Protein AF-A0A8K0V1P4-F1 (afdb_monomer)

Mean predicted aligned error: 5.63 Å

Solvent-accessible surface area (backbone atoms only — not comparable to full-atom values): 6259 Å² total; per-residue (Å²): 133,90,76,80,59,50,31,35,34,36,33,39,33,42,84,37,73,48,67,66,60,48,44,51,49,52,48,51,52,35,40,72,78,40,53,88,52,50,44,70,90,40,36,42,71,43,87,91,45,59,40,79,49,96,64,14,27,36,41,33,37,39,27,33,49,92,46,46,65,59,52,54,52,53,47,57,53,38,52,81,74,44,102,38,54,51,46,80,77,46,78,36,79,44,66,69,64,48,58,54,53,51,50,78,78,42,84,66,83,128

pLDDT: mean 84.47, std 11.61, range [41.06, 94.69]

Sequence (110 aa):
MMRYKKRYILVKVSAIDSVEKFRDLVYSTINKFEPTLGIKSNLKVLDDVYLREKGGLLGVIRVSNKYKYQVIFTLSLMERAFPFNLITLSNSGSLKRLKGRLKDYGTVTE

Radius of gyration: 13.2 Å; Cα contacts (8 Å, |Δi|>4): 190; chains: 1; bounding box: 35×31×33 Å

Nearest PDB structures (foldseek):
  2n76-assembly1_A  TM=4.640E-01  e=2.540E-03  synthetic construct
  2ril-assembly1_A-2  TM=3.667E-01  e=3.528E-01  Shewanella loihica PV-4
  7yse-assembly1_D  TM=4.047E-01  e=4.039E-01  Escherichia coli K-12
  7yse-assembly1_C  TM=3.347E-01  e=6.059E-01  Escherichia coli K-12
  7eiv-assembly1_C  TM=3.148E-01  e=7.940E-01  Escherichia coli K-12

Secondary structure (DSSP, 8-state):
---PPEEEEEEEEES---HHHHHHHHHHHHHHH-GGG-STTTEEEEEEEEEEETTEEEEEEEEEGGGHHHHHHHHHTHHHHSS--EEEEEEES-HHHHHHHHHTTS----

Foldseek 3Di:
DDPQQKKKWKKKKFQDQALVVVQCLLLVLCCVPPVVCSPCVAKDWDSLQKDGDDGTIITMMMGGPVCVVVSQVSQCCSVVVDVMDMDTDDMDSDPVVVSVVNVVVHDDDD

Structure (mmCIF, N/CA/C/O backbone):
data_AF-A0A8K0V1P4-F1
#
_entry.id   AF-A0A8K0V1P4-F1
#
loop_
_atom_site.group_PDB
_atom_site.id
_atom_site.type_symbol
_atom_site.label_atom_id
_atom_site.label_alt_id
_atom_site.label_comp_id
_atom_site.label_asym_id
_atom_site.label_entity_id
_atom_site.label_seq_id
_atom_site.pdbx_PDB_ins_code
_atom_site.Cartn_x
_atom_site.Cartn_y
_atom_site.Cartn_z
_atom_site.occupancy
_atom_site.B_iso_or_equiv
_atom_site.auth_seq_id
_atom_site.auth_comp_id
_atom_site.auth_asym_id
_atom_site.auth_atom_id
_atom_site.pdbx_PDB_model_num
ATOM 1 N N . MET A 1 1 ? 24.058 -17.772 1.413 1.00 49.00 1 MET A N 1
ATOM 2 C CA . MET A 1 1 ? 22.751 -17.415 0.809 1.00 49.00 1 MET A CA 1
ATOM 3 C C . MET A 1 1 ? 22.491 -15.920 1.009 1.00 49.00 1 MET A C 1
ATOM 5 O O . MET A 1 1 ? 22.289 -15.485 2.136 1.00 49.00 1 MET A O 1
ATOM 9 N N . MET A 1 2 ? 22.578 -15.104 -0.048 1.00 49.44 2 MET A N 1
ATOM 10 C CA . MET A 1 2 ? 22.414 -13.644 0.045 1.00 49.44 2 MET A CA 1
ATOM 11 C C . MET A 1 2 ? 20.924 -13.307 0.232 1.00 49.44 2 MET A C 1
ATOM 13 O O . MET A 1 2 ? 20.137 -13.353 -0.711 1.00 49.44 2 MET A O 1
ATOM 17 N N . ARG A 1 3 ? 20.490 -13.018 1.465 1.00 59.75 3 ARG A N 1
ATOM 18 C CA . ARG A 1 3 ? 19.096 -12.629 1.727 1.00 59.75 3 ARG A CA 1
ATOM 19 C C . ARG A 1 3 ? 18.878 -11.210 1.208 1.00 59.75 3 ARG A C 1
ATOM 21 O O . ARG A 1 3 ? 19.398 -10.252 1.780 1.00 59.75 3 ARG A O 1
ATOM 28 N N . TYR A 1 4 ? 18.096 -11.065 0.140 1.00 65.19 4 TYR A N 1
ATOM 29 C CA . TYR A 1 4 ? 17.705 -9.755 -0.378 1.00 65.19 4 TYR A CA 1
ATOM 30 C C . TYR A 1 4 ? 17.081 -8.909 0.738 1.00 65.19 4 TYR A C 1
ATOM 32 O O . TYR A 1 4 ? 16.036 -9.263 1.294 1.00 65.19 4 TYR A O 1
ATOM 40 N N . LYS A 1 5 ? 17.727 -7.787 1.079 1.00 86.75 5 LYS A N 1
ATOM 41 C CA . LYS A 1 5 ? 17.234 -6.871 2.114 1.00 86.75 5 LYS A CA 1
ATOM 42 C C . LYS A 1 5 ? 15.888 -6.301 1.660 1.00 86.75 5 LYS A C 1
ATOM 44 O O . LYS A 1 5 ? 15.786 -5.745 0.567 1.00 86.75 5 LYS A O 1
ATOM 49 N N . LYS A 1 6 ? 14.855 -6.441 2.489 1.00 91.19 6 LYS A N 1
ATOM 50 C CA . LYS A 1 6 ? 13.529 -5.853 2.257 1.00 91.19 6 LYS A CA 1
ATOM 51 C C . LYS A 1 6 ? 13.381 -4.552 3.047 1.00 91.19 6 LYS A C 1
ATOM 53 O O . LYS A 1 6 ? 14.083 -4.323 4.033 1.00 91.19 6 LYS A O 1
ATOM 58 N N . ARG A 1 7 ? 12.467 -3.705 2.594 1.00 94.44 7 ARG A N 1
ATOM 59 C CA . ARG A 1 7 ? 11.982 -2.513 3.286 1.00 94.44 7 ARG A CA 1
ATOM 60 C C . ARG A 1 7 ? 10.470 -2.573 3.378 1.00 94.44 7 ARG A C 1
ATOM 62 O O . ARG A 1 7 ? 9.821 -3.246 2.584 1.00 94.44 7 ARG A O 1
ATOM 69 N N . TYR A 1 8 ? 9.946 -1.886 4.369 1.00 94.69 8 TYR A N 1
ATOM 70 C CA . TYR A 1 8 ? 8.532 -1.789 4.660 1.00 94.69 8 TYR A CA 1
ATOM 71 C C . TYR A 1 8 ? 8.195 -0.306 4.694 1.00 94.69 8 TYR A C 1
ATOM 73 O O . TYR A 1 8 ? 8.906 0.464 5.340 1.00 94.69 8 TYR A O 1
ATOM 81 N N . ILE A 1 9 ? 7.161 0.083 3.969 1.00 94.69 9 ILE A N 1
ATOM 82 C CA . ILE A 1 9 ? 6.740 1.464 3.789 1.00 94.69 9 ILE A CA 1
ATOM 83 C C . ILE A 1 9 ? 5.329 1.571 4.354 1.00 94.69 9 ILE A C 1
ATOM 85 O O . ILE A 1 9 ? 4.457 0.809 3.944 1.00 94.69 9 ILE A O 1
ATOM 89 N N . LEU A 1 10 ? 5.128 2.478 5.305 1.00 94.06 10 LEU A N 1
ATOM 90 C CA . LEU A 1 10 ? 3.800 2.854 5.777 1.00 94.06 10 LEU A CA 1
ATOM 91 C C . LEU A 1 10 ? 3.277 3.969 4.901 1.00 94.06 10 LEU A C 1
ATOM 93 O O . LEU A 1 10 ? 3.935 5.004 4.765 1.00 94.06 10 LEU A O 1
ATOM 97 N N . VAL A 1 11 ? 2.093 3.753 4.356 1.00 93.38 11 VAL A N 1
ATOM 98 C CA . VAL A 1 11 ? 1.396 4.740 3.550 1.00 93.38 11 VAL A CA 1
ATOM 99 C C . VAL A 1 11 ? 0.016 4.989 4.127 1.00 93.38 11 VAL A C 1
ATOM 101 O O . VAL A 1 11 ? -0.620 4.070 4.640 1.00 93.38 11 VAL A O 1
ATOM 104 N N . LYS A 1 12 ? -0.431 6.234 4.040 1.00 91.94 12 LYS A N 1
ATOM 105 C CA . LYS A 1 12 ? -1.799 6.651 4.326 1.00 91.94 12 LYS A CA 1
ATOM 106 C C . LYS A 1 12 ? -2.473 6.976 3.008 1.00 91.94 12 LYS A C 1
ATOM 108 O O . LYS A 1 12 ? -1.881 7.684 2.201 1.00 91.94 12 LYS A O 1
ATOM 113 N N . VAL A 1 13 ? -3.684 6.476 2.808 1.00 91.50 13 VAL A N 1
ATOM 114 C CA . VAL A 1 13 ? -4.509 6.778 1.641 1.00 91.50 13 VAL A CA 1
ATOM 115 C C . VAL A 1 13 ? -5.854 7.350 2.077 1.00 91.50 13 VAL A C 1
ATOM 117 O O . VAL A 1 13 ? -6.464 6.846 3.021 1.00 91.50 13 VAL A O 1
ATOM 120 N N . SER A 1 14 ? -6.311 8.416 1.421 1.00 90.25 14 SER A N 1
ATOM 121 C CA . SER A 1 14 ? -7.636 9.000 1.653 1.00 90.25 14 SER A CA 1
ATOM 122 C C . SER A 1 14 ? -8.719 8.331 0.801 1.00 90.25 14 SER A C 1
ATOM 124 O O . SER A 1 14 ? -8.439 7.761 -0.251 1.00 90.25 14 SER A O 1
ATOM 126 N N . ALA A 1 15 ? -9.969 8.403 1.267 1.00 86.50 15 ALA A N 1
ATOM 127 C CA . ALA A 1 15 ? -11.183 7.924 0.596 1.00 86.50 15 ALA A CA 1
ATOM 128 C C . ALA A 1 15 ? -11.190 6.432 0.195 1.00 86.50 15 ALA A C 1
ATOM 130 O O . ALA A 1 15 ? -12.061 5.988 -0.551 1.00 86.50 15 ALA A O 1
ATOM 131 N N . ILE A 1 16 ? -10.252 5.645 0.726 1.00 87.56 16 ILE A N 1
ATOM 132 C CA . ILE A 1 16 ? -10.190 4.193 0.579 1.00 87.56 16 ILE A CA 1
ATOM 133 C C . ILE A 1 16 ? -10.167 3.580 1.972 1.00 87.56 16 ILE A C 1
ATOM 135 O O . ILE A 1 16 ? -9.252 3.831 2.746 1.00 87.56 16 ILE A O 1
ATOM 139 N N . ASP A 1 17 ? -11.166 2.761 2.273 1.00 85.44 17 ASP A N 1
ATOM 140 C CA . ASP A 1 17 ? -11.360 2.060 3.547 1.00 85.44 17 ASP A CA 1
ATOM 141 C C . ASP A 1 17 ? -11.202 0.529 3.423 1.00 85.44 17 ASP A C 1
ATOM 143 O O . ASP A 1 17 ? -11.112 -0.186 4.425 1.00 85.44 17 ASP A O 1
ATOM 147 N N . SER A 1 18 ? -11.125 0.022 2.187 1.00 90.31 18 SER A N 1
ATOM 148 C CA . SER A 1 18 ? -10.900 -1.387 1.865 1.00 90.31 18 SER A CA 1
ATOM 149 C C . SER A 1 18 ? -9.432 -1.666 1.542 1.00 90.31 18 SER A C 1
ATOM 151 O O . SER A 1 18 ? -8.825 -1.020 0.685 1.00 90.31 18 SER A O 1
ATOM 153 N N . VAL A 1 19 ? -8.884 -2.700 2.183 1.00 91.00 19 VAL A N 1
ATOM 154 C CA . VAL A 1 19 ? -7.528 -3.217 1.932 1.00 91.00 19 VAL A CA 1
ATOM 155 C C . VAL A 1 19 ? -7.370 -3.695 0.490 1.00 91.00 19 VAL A C 1
ATOM 157 O O . VAL A 1 19 ? -6.311 -3.518 -0.104 1.00 91.00 19 VAL A O 1
ATOM 160 N N . GLU A 1 20 ? -8.419 -4.278 -0.088 1.00 93.19 20 GLU A N 1
ATOM 161 C CA . GLU A 1 20 ? -8.419 -4.738 -1.477 1.00 93.19 20 GLU A CA 1
ATOM 162 C C . GLU A 1 20 ? -8.297 -3.560 -2.446 1.00 93.19 20 GLU A C 1
ATOM 164 O O . GLU A 1 20 ? -7.375 -3.524 -3.254 1.00 93.19 20 GLU A O 1
ATOM 169 N N . LYS A 1 21 ? -9.132 -2.528 -2.274 1.00 91.31 21 LYS A N 1
ATOM 170 C CA . LYS A 1 21 ? -9.051 -1.302 -3.083 1.00 91.31 21 LYS A CA 1
ATOM 171 C C . LYS A 1 21 ? -7.693 -0.614 -2.937 1.00 91.31 21 LYS A C 1
ATOM 173 O O . LYS A 1 21 ? -7.129 -0.147 -3.921 1.00 91.31 21 LYS A O 1
ATOM 178 N N . PHE A 1 22 ? -7.147 -0.574 -1.721 1.00 91.62 22 PHE A N 1
ATOM 179 C CA . PHE A 1 22 ? -5.804 -0.052 -1.473 1.00 91.62 22 PHE A CA 1
ATOM 180 C C . PHE A 1 22 ? -4.733 -0.858 -2.220 1.00 91.62 22 PHE A C 1
ATOM 182 O O . PHE A 1 22 ? -3.840 -0.287 -2.846 1.00 91.62 22 PHE A O 1
ATOM 189 N N . ARG A 1 23 ? -4.834 -2.189 -2.191 1.00 92.81 23 ARG A N 1
ATOM 190 C CA . ARG A 1 23 ? -3.926 -3.086 -2.902 1.00 92.81 23 ARG A CA 1
ATOM 191 C C . ARG A 1 23 ? -3.961 -2.838 -4.407 1.00 92.81 23 ARG A C 1
ATOM 193 O O . ARG A 1 23 ? -2.904 -2.661 -5.014 1.00 92.81 23 ARG A O 1
ATOM 200 N N . ASP A 1 24 ? -5.153 -2.802 -4.984 1.00 91.31 24 ASP A N 1
ATOM 201 C CA . ASP A 1 24 ? -5.355 -2.602 -6.418 1.00 91.31 24 ASP A CA 1
ATOM 202 C C . ASP A 1 24 ? -4.859 -1.232 -6.864 1.00 91.31 24 ASP A C 1
ATOM 204 O O . ASP A 1 24 ? -4.205 -1.106 -7.899 1.00 91.31 24 ASP A O 1
ATOM 208 N N . LEU A 1 25 ? -5.075 -0.206 -6.043 1.00 90.00 25 LEU A N 1
ATOM 209 C CA . LEU A 1 25 ? -4.545 1.129 -6.274 1.00 90.00 25 LEU A CA 1
ATOM 210 C C . LEU A 1 25 ? -3.009 1.146 -6.291 1.00 90.00 25 LEU A C 1
ATOM 212 O O . LEU A 1 25 ? -2.405 1.708 -7.204 1.00 90.00 25 LEU A O 1
ATOM 216 N N . VAL A 1 26 ? -2.361 0.513 -5.309 1.00 91.00 26 VAL A N 1
ATOM 217 C CA . VAL A 1 26 ? -0.894 0.442 -5.251 1.00 91.00 26 VAL A CA 1
ATOM 218 C C . VAL A 1 26 ? -0.348 -0.290 -6.475 1.00 91.00 26 VAL A C 1
ATOM 220 O O . VAL A 1 26 ? 0.549 0.227 -7.140 1.00 91.00 26 VAL A O 1
ATOM 223 N N . TYR A 1 27 ? -0.882 -1.467 -6.811 1.00 90.75 27 TYR A N 1
ATOM 224 C CA . TYR A 1 27 ? -0.388 -2.218 -7.967 1.00 90.75 27 TYR A CA 1
ATOM 225 C C . TYR A 1 27 ? -0.695 -1.527 -9.292 1.00 90.75 27 TYR A C 1
ATOM 227 O O . TYR A 1 27 ? 0.177 -1.508 -10.152 1.00 90.75 27 TYR A O 1
ATOM 235 N N . SER A 1 28 ? -1.877 -0.935 -9.471 1.00 88.38 28 SER A N 1
ATOM 236 C CA . SER A 1 28 ? -2.211 -0.197 -10.697 1.00 88.38 28 SER A CA 1
ATOM 237 C C . SER A 1 28 ? -1.318 1.029 -10.880 1.00 88.38 28 SER A C 1
ATOM 239 O O . SER A 1 28 ? -0.816 1.252 -11.979 1.00 88.38 28 SER A O 1
ATOM 241 N N . THR A 1 29 ? -1.028 1.766 -9.804 1.00 88.31 29 THR A N 1
ATOM 242 C CA . THR A 1 29 ? -0.103 2.908 -9.828 1.00 88.31 29 THR A CA 1
ATOM 243 C C . THR A 1 29 ? 1.304 2.458 -10.208 1.00 88.31 29 THR A C 1
ATOM 245 O O . THR A 1 29 ? 1.899 2.993 -11.141 1.00 88.31 29 THR A O 1
ATOM 248 N N . ILE A 1 30 ? 1.829 1.432 -9.535 1.00 90.44 30 ILE A N 1
ATOM 249 C CA . ILE A 1 30 ? 3.170 0.913 -9.819 1.00 90.44 30 ILE A CA 1
ATOM 250 C C . ILE A 1 30 ? 3.243 0.355 -11.240 1.00 90.44 30 ILE A C 1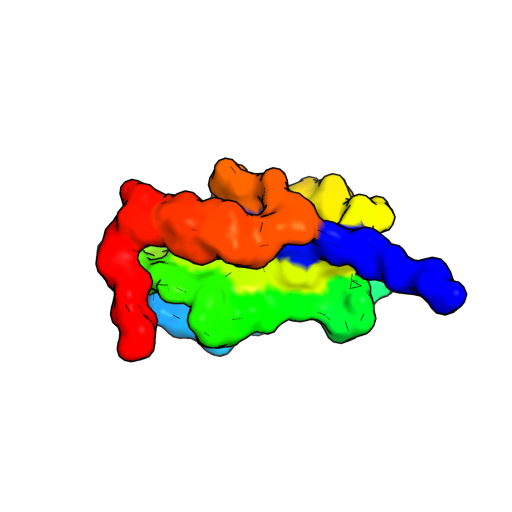
ATOM 252 O O . ILE A 1 30 ? 4.173 0.686 -11.960 1.00 90.44 30 ILE A O 1
ATOM 256 N N . ASN A 1 31 ? 2.247 -0.412 -11.685 1.00 88.75 31 ASN A N 1
ATOM 257 C CA . ASN A 1 31 ? 2.205 -0.949 -13.045 1.00 88.75 31 ASN A CA 1
ATOM 258 C C . ASN A 1 31 ? 2.122 0.146 -14.112 1.00 88.75 31 ASN A C 1
ATOM 260 O O . ASN A 1 31 ? 2.682 -0.029 -15.188 1.00 88.75 31 ASN A O 1
ATOM 264 N N . LYS A 1 32 ? 1.435 1.260 -13.836 1.00 86.56 32 LYS A N 1
ATOM 265 C CA . LYS A 1 32 ? 1.278 2.367 -14.786 1.00 86.56 32 LYS A CA 1
ATOM 266 C C . LYS A 1 32 ? 2.579 3.135 -15.010 1.00 86.56 32 LYS A C 1
ATOM 268 O O . LYS A 1 32 ? 2.868 3.506 -16.141 1.00 86.56 32 LYS A O 1
ATOM 273 N N . PHE A 1 33 ? 3.336 3.398 -13.946 1.00 86.88 33 PHE A N 1
ATOM 274 C CA . PHE A 1 33 ? 4.542 4.231 -14.021 1.00 86.88 33 PHE A CA 1
ATOM 275 C C . PHE A 1 33 ? 5.838 3.419 -14.103 1.00 86.88 33 PHE A C 1
ATOM 277 O O . PHE A 1 33 ? 6.782 3.843 -14.753 1.00 86.88 33 PHE A O 1
ATOM 284 N N . GLU A 1 34 ? 5.889 2.257 -13.453 1.00 85.69 34 GLU A N 1
ATOM 285 C CA . GLU A 1 34 ? 7.075 1.405 -13.331 1.00 85.69 34 GLU A CA 1
ATOM 286 C C . GLU A 1 34 ? 6.696 -0.090 -13.462 1.00 85.69 34 GLU A C 1
ATOM 288 O O . GLU A 1 34 ? 6.795 -0.855 -12.492 1.00 85.69 34 GLU A O 1
ATOM 293 N N . PRO A 1 35 ? 6.274 -0.559 -14.657 1.00 81.38 35 PRO A N 1
ATOM 294 C CA . PRO A 1 35 ? 5.768 -1.924 -14.861 1.00 81.38 35 PRO A CA 1
ATOM 295 C C . PRO A 1 35 ? 6.730 -3.025 -14.388 1.00 81.38 35 PRO A C 1
ATOM 297 O O . PRO A 1 35 ? 6.318 -4.075 -13.896 1.00 81.38 35 PRO A O 1
ATOM 300 N N . THR A 1 36 ? 8.037 -2.771 -14.483 1.00 79.50 36 THR A N 1
ATOM 301 C CA . THR A 1 36 ? 9.095 -3.707 -14.066 1.00 79.50 36 THR A CA 1
ATOM 302 C C . THR A 1 36 ? 9.146 -3.924 -12.545 1.00 79.50 36 THR A C 1
ATOM 304 O O . THR A 1 36 ? 9.637 -4.954 -12.069 1.00 79.50 36 THR A O 1
ATOM 307 N N . LEU A 1 37 ? 8.603 -2.987 -11.759 1.00 77.75 37 LEU A N 1
ATOM 308 C CA . LEU A 1 37 ? 8.512 -3.063 -10.300 1.00 77.75 37 LEU A CA 1
ATOM 309 C C . LEU A 1 37 ? 7.228 -3.743 -9.815 1.00 77.75 37 LEU A C 1
ATOM 311 O O . LEU A 1 37 ? 7.199 -4.233 -8.683 1.00 77.75 37 LEU A O 1
ATOM 315 N N . GLY A 1 38 ? 6.204 -3.829 -10.668 1.00 64.50 38 GLY A N 1
ATOM 316 C CA . GLY A 1 38 ? 4.907 -4.451 -10.382 1.00 64.50 38 GLY A CA 1
ATOM 317 C C . GLY A 1 38 ? 4.939 -5.965 -10.150 1.00 64.50 38 GLY A C 1
ATOM 318 O O . GLY A 1 38 ? 3.946 -6.572 -9.750 1.00 64.50 38 GLY A O 1
ATOM 319 N N . ILE A 1 39 ? 6.095 -6.598 -10.355 1.00 73.56 39 ILE A N 1
ATOM 320 C CA . ILE A 1 39 ? 6.298 -8.025 -10.111 1.00 73.56 39 ILE A CA 1
ATOM 321 C C . ILE A 1 39 ? 6.243 -8.304 -8.595 1.00 73.56 39 ILE A C 1
ATOM 323 O O . ILE A 1 39 ? 7.002 -7.723 -7.814 1.00 73.56 39 ILE A O 1
ATOM 327 N N . LYS A 1 40 ? 5.405 -9.266 -8.168 1.00 68.12 40 LYS A N 1
ATOM 328 C CA . LYS A 1 40 ? 5.162 -9.640 -6.749 1.00 68.12 40 LYS A CA 1
ATOM 329 C C . LYS A 1 40 ? 6.429 -9.919 -5.915 1.00 68.12 40 LYS A C 1
ATOM 331 O O . LYS A 1 40 ? 6.409 -9.844 -4.684 1.00 68.12 40 LYS A O 1
ATOM 336 N N . SER A 1 41 ? 7.543 -10.282 -6.553 1.00 69.12 41 SER A N 1
ATOM 337 C CA . SER A 1 41 ? 8.833 -10.520 -5.887 1.00 69.12 41 SER A CA 1
ATOM 338 C C . SER A 1 41 ? 9.497 -9.224 -5.386 1.00 69.12 41 SER A C 1
ATOM 340 O O . SER A 1 41 ? 10.241 -9.246 -4.389 1.00 69.12 41 SER A O 1
ATOM 342 N N . ASN A 1 42 ? 9.191 -8.092 -6.025 1.00 82.25 42 ASN A N 1
ATOM 343 C CA . ASN A 1 42 ? 9.763 -6.775 -5.762 1.00 82.25 42 ASN A CA 1
ATOM 344 C C . ASN A 1 42 ? 8.889 -5.920 -4.849 1.00 82.25 42 ASN A C 1
ATOM 346 O O . ASN A 1 42 ? 9.451 -5.190 -4.029 1.00 82.25 42 ASN A O 1
ATOM 350 N N . LEU A 1 43 ? 7.566 -6.071 -4.934 1.00 90.06 43 LEU A N 1
ATOM 351 C CA . LEU A 1 43 ? 6.577 -5.331 -4.158 1.00 90.06 43 LEU A CA 1
ATOM 352 C C . LEU A 1 43 ? 5.447 -6.258 -3.688 1.00 90.06 43 LEU A C 1
ATOM 354 O O . LEU A 1 43 ? 4.969 -7.101 -4.440 1.00 90.06 43 LEU A O 1
ATOM 358 N N . LYS A 1 44 ? 5.026 -6.113 -2.428 1.00 92.25 44 LYS A N 1
ATOM 359 C CA . LYS A 1 44 ? 3.858 -6.795 -1.862 1.00 92.25 44 LYS A CA 1
ATOM 360 C C . LYS A 1 44 ? 3.153 -5.896 -0.850 1.00 92.25 44 LYS A C 1
ATOM 362 O O . LYS A 1 44 ? 3.784 -5.470 0.112 1.00 92.25 44 LYS A O 1
ATOM 367 N N . VAL A 1 45 ? 1.853 -5.689 -1.013 1.00 93.12 45 VAL A N 1
ATOM 368 C CA . VAL A 1 45 ? 0.985 -5.119 0.031 1.00 93.12 45 VAL A CA 1
ATOM 369 C C . VAL A 1 45 ? 0.746 -6.161 1.131 1.00 93.12 45 VAL A C 1
ATOM 371 O O . VAL A 1 45 ? 0.561 -7.342 0.833 1.00 93.12 45 VAL A O 1
ATOM 374 N N . LEU A 1 46 ? 0.842 -5.752 2.398 1.00 93.00 46 LEU A N 1
ATOM 375 C CA . LEU A 1 46 ? 0.593 -6.615 3.555 1.00 93.00 46 LEU A CA 1
ATOM 376 C C . LEU A 1 46 ? -0.857 -6.462 4.009 1.00 93.00 46 LEU A C 1
ATOM 378 O O . LEU A 1 46 ? -1.198 -5.522 4.720 1.00 93.00 46 LEU A O 1
ATOM 382 N N . ASP A 1 47 ? -1.694 -7.396 3.574 1.00 89.25 47 ASP A N 1
ATOM 383 C CA . ASP A 1 47 ? -3.147 -7.345 3.764 1.00 89.25 47 ASP A CA 1
ATOM 384 C C . ASP A 1 47 ? -3.586 -7.509 5.227 1.00 89.25 47 ASP A C 1
ATOM 386 O O . ASP A 1 47 ? -4.689 -7.122 5.587 1.00 89.25 47 ASP A O 1
ATOM 390 N N . ASP A 1 48 ? -2.711 -8.063 6.065 1.00 89.69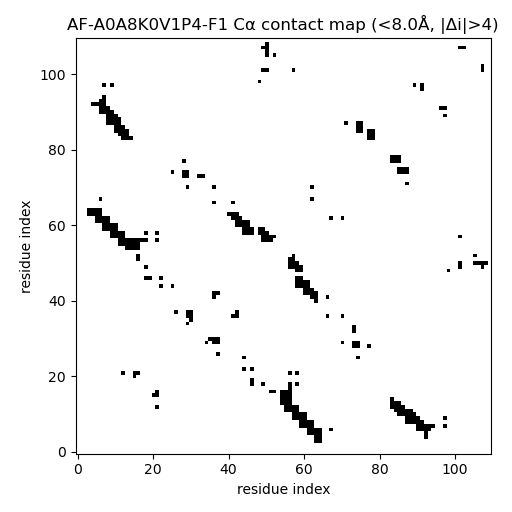 48 ASP A N 1
ATOM 391 C CA . ASP A 1 48 ? -2.879 -8.285 7.503 1.00 89.69 48 ASP A CA 1
ATOM 392 C C . ASP A 1 48 ? -2.294 -7.147 8.359 1.00 89.69 48 ASP A C 1
ATOM 394 O O . ASP A 1 48 ? -2.312 -7.209 9.587 1.00 89.69 48 ASP A O 1
ATOM 398 N N . VAL A 1 49 ? -1.709 -6.117 7.734 1.00 89.94 49 VAL A N 1
ATOM 399 C CA . VAL A 1 49 ? -1.044 -5.012 8.437 1.00 89.94 49 VAL A CA 1
ATOM 400 C C . VAL A 1 49 ? -1.565 -3.677 7.922 1.00 89.94 49 VAL A C 1
ATOM 402 O O . VAL A 1 49 ? -0.932 -3.006 7.099 1.00 89.94 49 VAL A O 1
ATOM 405 N N . TYR A 1 50 ? -2.727 -3.296 8.441 1.00 90.00 50 TYR A N 1
ATOM 406 C CA . TYR A 1 50 ? -3.400 -2.044 8.126 1.00 90.00 50 TYR A CA 1
ATOM 407 C C . TYR A 1 50 ? -4.143 -1.489 9.346 1.00 90.00 50 TYR A C 1
ATOM 409 O O . TYR A 1 50 ? -4.373 -2.192 10.328 1.00 90.00 50 TYR A O 1
ATOM 417 N N . LEU A 1 51 ? -4.516 -0.218 9.265 1.00 90.19 51 LEU A N 1
ATOM 418 C CA . LEU A 1 51 ? -5.384 0.462 10.217 1.00 90.19 51 LEU A CA 1
ATOM 419 C C . LEU A 1 51 ? -6.404 1.275 9.420 1.00 90.19 51 LEU A C 1
ATOM 421 O O . LEU A 1 51 ? -6.028 2.032 8.526 1.00 90.19 51 LEU A O 1
ATOM 425 N N . ARG A 1 52 ? -7.693 1.115 9.719 1.00 88.94 52 ARG A N 1
ATOM 426 C CA . ARG A 1 52 ? -8.734 1.972 9.140 1.00 88.94 52 ARG A CA 1
ATOM 427 C C . ARG A 1 52 ? -8.817 3.262 9.944 1.00 88.94 52 ARG A C 1
ATOM 429 O O . ARG A 1 52 ? -8.859 3.219 11.169 1.00 88.94 52 ARG A O 1
ATOM 436 N N . GLU A 1 53 ? -8.879 4.391 9.255 1.00 84.25 53 GLU A N 1
ATOM 437 C CA . GLU A 1 53 ? -9.083 5.702 9.867 1.00 84.25 53 GLU A CA 1
ATOM 438 C C . GLU A 1 53 ? -10.347 6.353 9.303 1.00 84.25 53 GLU A C 1
ATOM 440 O O . GLU A 1 53 ? -10.853 5.984 8.240 1.00 84.25 53 GLU A O 1
ATOM 445 N N . LYS A 1 54 ? -10.865 7.368 9.999 1.00 80.31 54 LYS A N 1
ATOM 446 C CA . LYS A 1 54 ? -11.979 8.163 9.479 1.00 80.31 54 LYS A CA 1
ATOM 447 C C . LYS A 1 54 ? -11.557 8.816 8.156 1.00 80.31 54 LYS A C 1
ATOM 449 O O . LYS A 1 54 ? -10.709 9.703 8.141 1.00 80.31 54 LYS A O 1
ATOM 454 N N . GLY A 1 55 ? -12.165 8.375 7.055 1.00 83.38 55 GLY A N 1
ATOM 455 C CA . GLY A 1 55 ? -11.902 8.904 5.716 1.00 83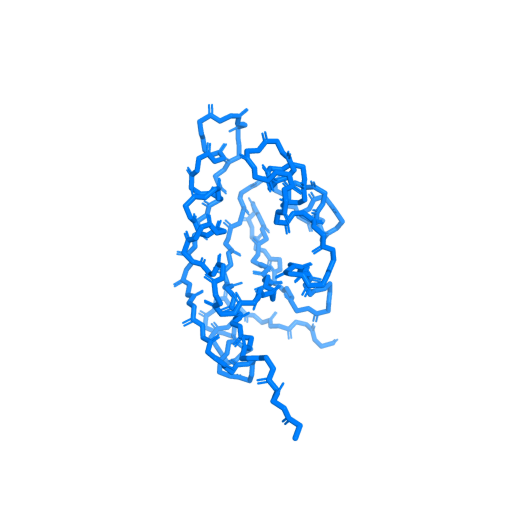.38 55 GLY A CA 1
ATOM 456 C C . GLY A 1 55 ? -10.708 8.282 4.989 1.00 83.38 55 GLY A C 1
ATOM 457 O O . GLY A 1 55 ? -10.264 8.861 3.998 1.00 83.38 55 GLY A O 1
ATOM 458 N N . GLY A 1 56 ? -10.182 7.135 5.435 1.00 90.25 56 GLY A N 1
ATOM 459 C CA . GLY A 1 56 ? -9.083 6.476 4.734 1.00 90.25 56 GLY A CA 1
ATOM 460 C C . GLY A 1 56 ? -8.541 5.211 5.395 1.00 90.25 56 GLY A C 1
ATOM 461 O O . GLY A 1 56 ? -9.160 4.606 6.272 1.00 90.25 56 GLY A O 1
ATOM 462 N N . LEU A 1 57 ? -7.342 4.826 4.969 1.00 92.31 57 LEU A N 1
ATOM 463 C CA . LEU A 1 57 ? -6.649 3.631 5.433 1.00 92.31 57 LEU A CA 1
ATOM 464 C C . LEU A 1 57 ? -5.147 3.889 5.527 1.00 92.31 57 LEU A C 1
ATOM 466 O O . LEU A 1 57 ? -4.550 4.539 4.670 1.00 92.31 57 LEU A O 1
ATOM 470 N N . LEU A 1 58 ? -4.519 3.338 6.560 1.00 92.88 58 LEU A N 1
ATOM 471 C CA . LEU A 1 58 ? -3.074 3.183 6.652 1.00 92.88 58 LEU A CA 1
ATOM 472 C C . LEU A 1 58 ? -2.721 1.742 6.310 1.00 92.88 58 LEU A C 1
ATOM 474 O O . LEU A 1 58 ? -3.258 0.813 6.905 1.00 92.88 58 LEU A O 1
ATOM 478 N N . GLY A 1 59 ? -1.802 1.552 5.371 1.00 93.25 59 GLY A N 1
ATOM 479 C CA . GLY A 1 59 ? -1.387 0.236 4.897 1.00 93.25 59 GLY A CA 1
ATOM 480 C C . GLY A 1 59 ? 0.127 0.107 4.822 1.00 93.25 59 GLY A C 1
ATOM 481 O O . GLY A 1 59 ? 0.857 1.097 4.721 1.00 93.25 59 GLY A O 1
ATOM 482 N N . VAL A 1 60 ? 0.619 -1.133 4.861 1.00 94.38 60 VAL A N 1
ATOM 483 C CA . VAL A 1 60 ? 2.053 -1.417 4.742 1.00 94.38 60 VAL A CA 1
ATOM 484 C C . VAL A 1 60 ? 2.380 -2.082 3.411 1.00 94.38 60 VAL A C 1
ATOM 486 O O . VAL A 1 60 ? 1.825 -3.115 3.042 1.00 94.38 60 VAL A O 1
ATOM 489 N N . ILE A 1 61 ? 3.370 -1.522 2.721 1.00 94.31 61 ILE A N 1
ATOM 490 C CA . ILE A 1 61 ? 3.932 -2.060 1.484 1.00 94.31 61 ILE A CA 1
ATOM 491 C C . ILE A 1 61 ? 5.325 -2.610 1.780 1.00 94.31 61 ILE A C 1
ATOM 493 O O . ILE A 1 61 ? 6.216 -1.904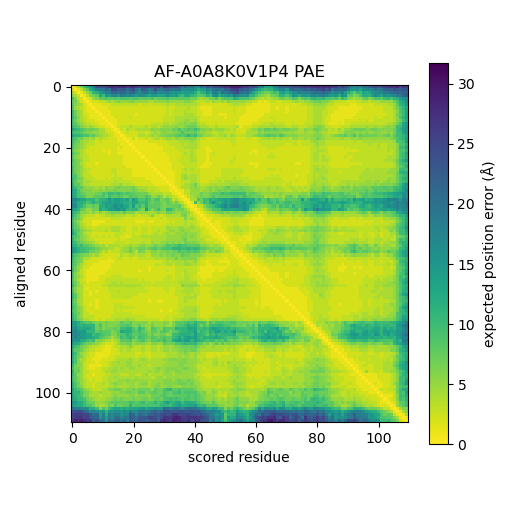 2.251 1.00 94.31 61 ILE A O 1
ATOM 497 N N . ARG A 1 62 ? 5.549 -3.886 1.482 1.00 93.88 62 ARG A N 1
ATOM 498 C CA . ARG A 1 62 ? 6.863 -4.525 1.506 1.00 93.88 62 ARG A CA 1
ATOM 499 C C . ARG A 1 62 ? 7.513 -4.407 0.134 1.00 93.88 62 ARG A C 1
ATOM 501 O O . ARG A 1 62 ? 6.960 -4.874 -0.853 1.00 93.88 62 ARG A O 1
ATOM 508 N N . VAL A 1 63 ? 8.736 -3.901 0.086 1.00 93.62 63 VAL A N 1
ATOM 509 C CA . VAL A 1 63 ? 9.502 -3.703 -1.148 1.00 93.62 63 VAL A CA 1
ATOM 510 C C . VAL A 1 63 ? 10.920 -4.258 -1.022 1.00 93.62 63 VAL A C 1
ATOM 512 O O . VAL A 1 63 ? 11.475 -4.380 0.073 1.00 93.62 63 VAL A O 1
ATOM 515 N N . SER A 1 64 ? 11.548 -4.621 -2.137 1.00 92.12 64 SER A N 1
ATOM 516 C CA . SER A 1 64 ? 13.001 -4.815 -2.175 1.00 92.12 64 SER A CA 1
ATOM 517 C C . SER A 1 64 ? 13.727 -3.516 -1.807 1.00 92.12 64 SER A C 1
ATOM 519 O O . SER A 1 64 ? 13.403 -2.453 -2.326 1.00 92.12 64 SER A O 1
ATOM 521 N N . ASN A 1 65 ? 14.750 -3.575 -0.947 1.00 91.25 65 ASN A N 1
ATOM 522 C CA . ASN A 1 65 ? 15.496 -2.379 -0.537 1.00 91.25 65 ASN A CA 1
ATOM 523 C C . ASN A 1 65 ? 16.111 -1.630 -1.731 1.00 91.25 65 ASN A C 1
ATOM 525 O O . ASN A 1 65 ? 16.220 -0.410 -1.666 1.00 91.25 65 ASN A O 1
ATOM 529 N N . LYS A 1 66 ? 16.471 -2.350 -2.804 1.00 90.44 66 LYS A N 1
ATOM 530 C CA . LYS A 1 66 ? 16.986 -1.772 -4.056 1.00 90.44 66 LYS A CA 1
ATOM 531 C C . LYS A 1 66 ? 15.992 -0.797 -4.702 1.00 90.44 66 LYS A C 1
ATOM 533 O O . LYS A 1 66 ? 16.414 0.211 -5.244 1.00 90.44 66 LYS A O 1
ATOM 538 N N . TYR A 1 67 ? 14.693 -1.071 -4.593 1.00 91.19 67 TYR A N 1
ATOM 539 C CA . TYR A 1 67 ? 13.634 -0.344 -5.303 1.00 91.19 67 TYR A CA 1
ATOM 540 C C . TYR A 1 67 ? 12.831 0.599 -4.399 1.00 91.19 67 TYR A C 1
ATOM 542 O O . TYR A 1 67 ? 11.861 1.205 -4.837 1.00 91.19 67 TYR A O 1
ATOM 550 N N . LYS A 1 68 ? 13.217 0.744 -3.124 1.00 91.81 68 LYS A N 1
ATOM 551 C CA . LYS A 1 68 ? 12.415 1.477 -2.131 1.00 91.81 68 LYS A CA 1
ATOM 552 C C . LYS A 1 68 ? 12.132 2.931 -2.537 1.00 91.81 68 LYS A C 1
ATOM 554 O O . LYS A 1 68 ? 11.019 3.392 -2.339 1.00 91.81 68 LYS A O 1
ATOM 559 N N . TYR A 1 69 ? 13.118 3.640 -3.092 1.00 92.38 69 TYR A N 1
ATOM 560 C CA . TYR A 1 69 ? 12.956 5.051 -3.457 1.00 92.38 69 TYR A CA 1
ATOM 561 C C . TYR A 1 69 ? 12.181 5.222 -4.759 1.00 92.38 69 TYR A C 1
ATOM 563 O O . TYR A 1 69 ? 11.388 6.148 -4.846 1.00 92.38 69 TYR A O 1
ATOM 571 N N . GLN A 1 70 ? 12.343 4.301 -5.713 1.00 92.38 70 GLN A N 1
ATOM 572 C CA . GLN A 1 70 ? 11.521 4.282 -6.924 1.00 92.38 70 GLN A CA 1
ATOM 573 C C . GLN A 1 70 ? 10.051 4.077 -6.561 1.00 92.38 70 GLN A C 1
ATOM 575 O O . GLN A 1 70 ? 9.224 4.881 -6.952 1.00 92.38 70 GLN A O 1
ATOM 580 N N . VAL A 1 71 ? 9.736 3.100 -5.701 1.00 91.81 71 VAL A N 1
ATOM 581 C CA . VAL A 1 71 ? 8.358 2.885 -5.227 1.00 91.81 71 VAL A CA 1
ATOM 582 C C . VAL A 1 71 ? 7.806 4.113 -4.499 1.00 91.81 71 VAL A C 1
ATOM 584 O O . VAL A 1 71 ? 6.692 4.522 -4.792 1.00 91.81 71 VAL A O 1
ATOM 587 N N . ILE A 1 72 ? 8.566 4.732 -3.586 1.00 92.19 72 ILE A N 1
ATOM 588 C CA . ILE A 1 72 ? 8.118 5.955 -2.887 1.00 92.19 72 ILE A CA 1
ATOM 589 C C . ILE A 1 72 ? 7.826 7.080 -3.887 1.00 92.19 72 ILE A C 1
ATOM 591 O O . ILE A 1 72 ? 6.782 7.722 -3.800 1.00 92.19 72 ILE A O 1
ATOM 595 N N . PHE A 1 73 ? 8.725 7.295 -4.848 1.00 91.50 73 PHE A N 1
ATOM 596 C CA . PHE A 1 73 ? 8.552 8.307 -5.881 1.00 91.50 73 PHE A CA 1
ATOM 597 C C . PHE A 1 73 ? 7.319 8.018 -6.747 1.00 91.50 73 PHE A C 1
ATOM 599 O O . PHE A 1 73 ? 6.462 8.883 -6.889 1.00 91.50 73 PHE A O 1
ATOM 606 N N . THR A 1 74 ? 7.152 6.789 -7.234 1.00 90.44 74 THR A N 1
ATOM 607 C CA . THR A 1 74 ? 5.979 6.388 -8.020 1.00 90.44 74 THR A CA 1
ATOM 608 C C . THR A 1 74 ? 4.671 6.601 -7.261 1.00 90.44 74 THR A C 1
ATOM 610 O O . THR A 1 74 ? 3.709 7.109 -7.828 1.00 90.44 74 THR A O 1
ATOM 613 N N . LEU A 1 75 ? 4.633 6.265 -5.970 1.00 89.06 75 LEU A N 1
ATOM 614 C CA . LEU A 1 75 ? 3.455 6.494 -5.135 1.00 89.06 75 LEU A CA 1
ATOM 615 C C . LEU A 1 75 ? 3.164 7.990 -4.939 1.00 89.06 75 LEU A C 1
ATOM 617 O O . LEU A 1 75 ? 1.999 8.368 -4.923 1.00 89.06 75 LEU A O 1
ATOM 621 N N . SER A 1 76 ? 4.184 8.854 -4.869 1.00 87.50 76 SER A N 1
ATOM 622 C CA . SER A 1 76 ? 3.969 10.312 -4.815 1.00 87.50 76 SER A CA 1
ATOM 623 C C . SER A 1 76 ? 3.408 10.904 -6.113 1.00 87.50 76 SER A C 1
ATOM 625 O O . SER A 1 76 ? 2.742 11.933 -6.084 1.00 87.50 76 SER A O 1
ATOM 627 N N . LEU A 1 77 ? 3.611 10.245 -7.261 1.00 85.94 77 LEU A N 1
ATOM 628 C CA . LEU A 1 77 ? 3.001 10.670 -8.527 1.00 85.94 77 LEU A CA 1
ATOM 629 C C . LEU A 1 77 ? 1.498 10.360 -8.584 1.00 85.94 77 LEU A C 1
ATOM 631 O O . LEU A 1 77 ? 0.796 10.889 -9.448 1.00 85.94 77 LEU A O 1
ATOM 635 N N . MET A 1 78 ? 0.994 9.527 -7.669 1.00 80.62 78 MET A N 1
ATOM 636 C CA . MET A 1 78 ? -0.405 9.112 -7.633 1.00 80.62 78 MET A CA 1
ATOM 637 C C . MET A 1 78 ? -1.360 10.283 -7.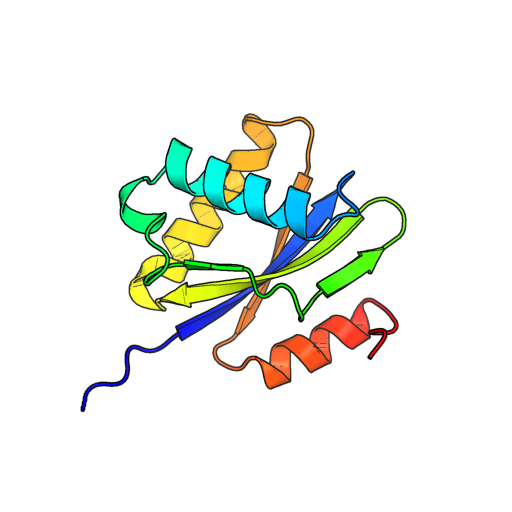385 1.00 80.62 78 MET A C 1
ATOM 639 O O . MET A 1 78 ? -2.416 10.330 -8.013 1.00 80.62 78 MET A O 1
ATOM 643 N N . GLU A 1 79 ? -0.961 11.255 -6.557 1.00 70.31 79 GLU A N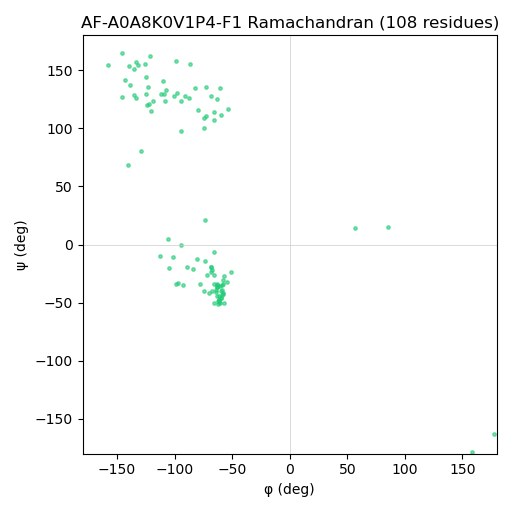 1
ATOM 644 C CA . GLU A 1 79 ? -1.753 12.463 -6.270 1.00 70.31 79 GLU A CA 1
ATOM 645 C C . GLU A 1 79 ? -2.097 13.259 -7.540 1.00 70.31 79 GLU A C 1
ATOM 647 O O . GLU A 1 79 ? -3.112 13.945 -7.591 1.00 70.31 79 GLU A O 1
ATOM 652 N N . ARG A 1 80 ? -1.271 13.162 -8.591 1.00 68.19 80 ARG A N 1
ATOM 653 C CA . ARG A 1 80 ? -1.519 13.838 -9.875 1.00 68.19 80 ARG A CA 1
ATOM 654 C C . ARG A 1 80 ? -2.449 13.058 -10.801 1.00 68.19 80 ARG A C 1
ATOM 656 O O . ARG A 1 80 ? -2.983 13.632 -11.743 1.00 68.19 80 ARG A O 1
ATOM 663 N N . ALA A 1 81 ? -2.582 11.751 -10.589 1.00 66.94 81 ALA A N 1
ATOM 664 C CA . ALA A 1 81 ? -3.265 10.845 -11.509 1.00 66.94 81 ALA A CA 1
ATOM 665 C C . ALA A 1 81 ? -4.658 10.418 -11.030 1.00 66.94 81 ALA A C 1
ATOM 667 O O . ALA A 1 81 ? -5.457 9.971 -11.851 1.00 66.94 81 ALA A O 1
ATOM 668 N N . PHE A 1 82 ? -4.944 10.531 -9.732 1.00 69.31 82 PHE A N 1
ATOM 669 C CA . PHE A 1 82 ? -6.191 10.074 -9.128 1.00 69.31 82 PHE A CA 1
ATOM 670 C C . PHE A 1 82 ? -6.690 11.071 -8.071 1.00 69.31 82 PHE A C 1
ATOM 672 O O . PHE A 1 82 ? -5.870 11.732 -7.440 1.00 69.31 82 PHE A O 1
ATOM 679 N N . PRO A 1 83 ? -8.007 11.143 -7.792 1.00 70.50 83 PRO A N 1
ATOM 680 C CA . PRO A 1 83 ? -8.574 12.024 -6.761 1.00 70.50 83 PRO A CA 1
ATOM 681 C C . PRO A 1 83 ? -8.297 11.538 -5.321 1.00 70.50 83 PRO A C 1
ATOM 683 O O . PRO A 1 83 ? -9.015 11.895 -4.389 1.00 70.50 83 PRO A O 1
ATOM 686 N N . PHE A 1 84 ? -7.282 10.695 -5.130 1.00 78.00 84 PHE A N 1
ATOM 687 C CA . PHE A 1 84 ? -6.889 10.137 -3.842 1.00 78.00 84 PHE A CA 1
ATOM 688 C C . PHE A 1 84 ? -5.555 10.739 -3.423 1.00 78.00 84 PHE A C 1
ATOM 690 O O . PHE A 1 84 ? -4.641 10.877 -4.236 1.00 78.00 84 PHE A O 1
ATOM 697 N N . ASN A 1 85 ? -5.423 11.031 -2.136 1.00 82.19 85 ASN A N 1
ATOM 698 C CA . ASN A 1 85 ? -4.153 11.430 -1.558 1.00 82.19 85 ASN A CA 1
ATOM 699 C C . ASN A 1 85 ? -3.473 10.184 -0.973 1.00 82.19 85 ASN A C 1
ATOM 701 O O . ASN A 1 85 ? -4.078 9.496 -0.147 1.00 82.19 85 ASN A O 1
ATOM 705 N N . LEU A 1 86 ? -2.244 9.889 -1.413 1.00 87.75 86 LEU A N 1
ATOM 706 C CA . LEU A 1 86 ? -1.407 8.830 -0.854 1.00 87.75 86 LEU A CA 1
ATOM 707 C C . LEU A 1 86 ? -0.100 9.425 -0.324 1.00 87.75 86 LEU A C 1
ATOM 709 O O . LEU A 1 86 ? 0.762 9.857 -1.085 1.00 87.75 86 LEU A O 1
ATOM 713 N N . ILE A 1 87 ? 0.085 9.348 0.992 1.00 88.94 87 ILE A N 1
ATOM 714 C CA . ILE A 1 87 ? 1.249 9.900 1.691 1.00 88.94 87 ILE A CA 1
ATOM 715 C C . ILE A 1 87 ? 2.103 8.766 2.238 1.00 88.94 87 ILE A C 1
ATOM 717 O O . ILE A 1 87 ? 1.620 7.900 2.967 1.00 88.94 87 ILE A O 1
ATOM 721 N N . THR A 1 88 ? 3.404 8.796 1.953 1.00 91.50 88 THR A N 1
ATOM 722 C CA . THR A 1 88 ? 4.368 7.930 2.643 1.00 91.50 88 THR A CA 1
ATOM 723 C C . THR A 1 88 ? 4.705 8.518 4.012 1.00 91.50 88 THR A C 1
ATOM 725 O O . THR A 1 88 ? 5.312 9.579 4.099 1.00 91.50 88 THR A O 1
ATOM 728 N N . LEU A 1 89 ? 4.361 7.807 5.087 1.00 90.88 89 LEU A N 1
ATOM 729 C CA . LEU A 1 89 ? 4.591 8.254 6.466 1.00 90.88 89 LEU A CA 1
ATOM 730 C C . LEU A 1 89 ? 5.922 7.754 7.037 1.00 90.88 89 LEU A C 1
ATOM 732 O O . LEU A 1 89 ? 6.560 8.410 7.859 1.00 90.88 89 LEU A O 1
ATOM 736 N N . SER A 1 90 ? 6.341 6.545 6.659 1.00 91.69 90 SER A N 1
ATOM 737 C CA . SER A 1 90 ? 7.545 5.931 7.219 1.00 91.69 90 SER A CA 1
ATOM 738 C C . SER A 1 90 ? 8.125 4.854 6.314 1.00 91.69 90 SER A C 1
ATOM 740 O O . SER A 1 90 ? 7.413 4.194 5.564 1.00 91.69 90 SER A O 1
ATOM 742 N N . ASN A 1 91 ? 9.432 4.628 6.440 1.00 92.00 91 ASN A N 1
ATOM 743 C CA . ASN A 1 91 ? 10.159 3.539 5.804 1.00 92.00 91 ASN A CA 1
ATOM 744 C C . ASN A 1 91 ? 11.071 2.865 6.837 1.00 92.00 91 ASN A C 1
ATOM 746 O O . ASN A 1 91 ? 11.899 3.517 7.473 1.00 92.00 91 ASN A O 1
ATOM 750 N N . SER A 1 92 ? 10.952 1.549 6.991 1.00 92.19 92 SER A N 1
ATOM 751 C CA . SER A 1 92 ? 11.690 0.767 7.983 1.00 92.19 92 SER A CA 1
ATOM 752 C C . SER A 1 92 ? 12.253 -0.521 7.384 1.00 92.19 92 SER A C 1
ATOM 754 O O . SER A 1 92 ? 11.705 -1.113 6.459 1.00 92.19 92 SER A O 1
ATOM 756 N N . GLY A 1 93 ? 13.378 -0.991 7.929 1.00 92.75 93 GLY A N 1
ATOM 757 C CA . GLY A 1 93 ? 13.885 -2.347 7.661 1.00 92.75 93 GLY A CA 1
ATOM 758 C C . GLY A 1 93 ? 13.197 -3.435 8.495 1.00 92.75 93 GLY A C 1
ATOM 759 O O . GLY A 1 93 ? 13.360 -4.615 8.210 1.00 92.75 93 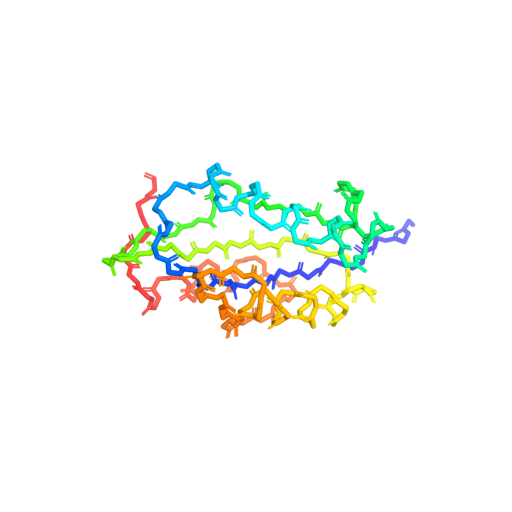GLY A O 1
ATOM 760 N N . SER A 1 94 ? 12.433 -3.046 9.519 1.00 91.12 94 SER A N 1
ATOM 761 C CA . SER A 1 94 ? 11.768 -3.946 10.462 1.00 91.12 94 SER A CA 1
ATOM 762 C C . SER A 1 94 ? 10.262 -3.709 10.460 1.00 91.12 94 SER A C 1
ATOM 764 O O . SER A 1 94 ? 9.805 -2.612 10.795 1.00 91.12 94 SER A O 1
ATOM 766 N N . LEU A 1 95 ? 9.504 -4.761 10.141 1.00 89.56 95 LEU A N 1
ATOM 767 C CA . LEU A 1 95 ? 8.044 -4.755 10.216 1.00 89.56 95 LEU A CA 1
ATOM 768 C C . LEU A 1 95 ? 7.556 -4.551 11.656 1.00 89.56 95 LEU A C 1
ATOM 770 O O . LEU A 1 95 ? 6.601 -3.818 11.867 1.00 89.56 95 LEU A O 1
ATOM 774 N N . LYS A 1 96 ? 8.249 -5.116 12.658 1.00 89.19 96 LYS A N 1
ATOM 775 C CA . LYS A 1 96 ? 7.895 -4.949 14.080 1.00 89.19 96 LYS A CA 1
ATOM 776 C C . LYS A 1 96 ? 7.910 -3.477 14.500 1.00 89.19 96 LYS A C 1
ATOM 778 O O . LYS A 1 96 ? 6.978 -3.021 15.149 1.00 89.19 96 LYS A O 1
ATOM 783 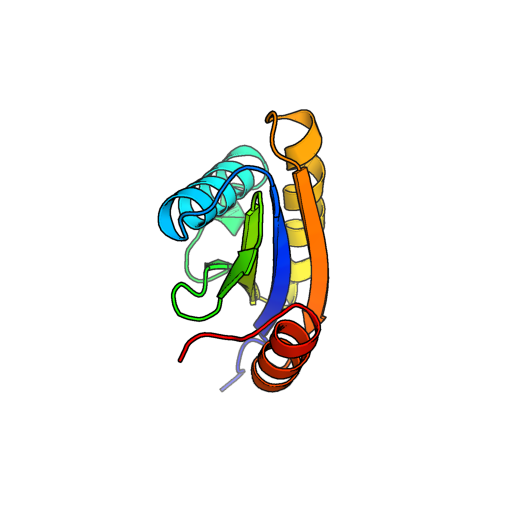N N . ARG A 1 97 ? 8.933 -2.720 14.078 1.00 87.06 97 ARG A N 1
ATOM 784 C CA . ARG A 1 97 ? 9.008 -1.268 14.340 1.00 87.06 97 ARG A CA 1
ATOM 785 C C . ARG A 1 97 ? 7.852 -0.510 13.687 1.00 87.06 97 ARG A C 1
ATOM 787 O O . ARG A 1 97 ? 7.352 0.447 14.259 1.00 87.06 97 ARG A O 1
ATOM 794 N N . LEU A 1 98 ? 7.424 -0.952 12.507 1.00 87.25 98 LEU A N 1
ATOM 795 C CA . LEU A 1 98 ? 6.311 -0.347 11.785 1.00 87.25 98 LEU A CA 1
ATOM 796 C C . LEU A 1 98 ? 4.946 -0.669 12.386 1.00 87.25 98 LEU A C 1
ATOM 798 O O . LEU A 1 98 ? 4.122 0.228 12.485 1.00 87.25 98 LEU A O 1
ATOM 802 N N . LYS A 1 99 ? 4.734 -1.908 12.845 1.00 86.06 99 LYS A N 1
ATOM 803 C CA . LYS A 1 99 ? 3.550 -2.278 13.633 1.00 86.06 99 LYS A CA 1
ATOM 804 C C . LYS A 1 99 ? 3.457 -1.452 14.916 1.00 86.06 99 LYS A C 1
ATOM 806 O O . LYS A 1 99 ? 2.371 -1.025 15.269 1.00 86.06 99 LYS A O 1
ATOM 811 N N . GLY A 1 100 ? 4.592 -1.188 15.572 1.00 83.88 100 GLY A N 1
ATOM 812 C CA . GLY A 1 100 ? 4.662 -0.245 16.692 1.00 83.88 100 GLY A CA 1
ATOM 813 C C . GLY A 1 100 ? 4.174 1.148 16.296 1.00 83.88 100 GLY A C 1
ATOM 814 O O . GLY A 1 100 ? 3.264 1.657 16.926 1.00 83.88 100 GLY A O 1
ATOM 815 N N . ARG A 1 101 ? 4.690 1.703 15.191 1.00 82.00 101 ARG A N 1
ATOM 816 C CA . ARG A 1 101 ? 4.253 3.017 14.688 1.00 82.00 101 ARG A CA 1
ATOM 817 C C . ARG A 1 101 ? 2.790 3.077 14.268 1.00 82.00 101 ARG A C 1
ATOM 819 O O . ARG A 1 101 ? 2.174 4.110 14.442 1.00 82.00 101 ARG A O 1
ATOM 826 N N . LEU A 1 102 ? 2.226 2.004 13.716 1.00 83.00 102 LEU A N 1
ATOM 827 C CA . LEU A 1 102 ? 0.793 1.942 13.400 1.00 83.00 102 LEU A CA 1
ATOM 828 C C . LEU A 1 102 ? -0.075 2.174 14.644 1.00 83.00 102 LEU A C 1
ATOM 830 O O . LEU A 1 102 ? -1.116 2.807 14.527 1.00 83.00 102 LEU A O 1
ATOM 834 N N . LYS A 1 103 ? 0.383 1.730 15.825 1.00 78.94 103 LYS A N 1
ATOM 835 C CA . LYS A 1 103 ? -0.307 1.986 17.098 1.00 78.94 103 LYS A CA 1
ATOM 836 C C . LYS A 1 103 ? -0.315 3.467 17.481 1.00 78.94 103 LYS A C 1
ATOM 838 O O . LYS A 1 103 ? -1.247 3.899 18.147 1.00 78.94 103 LYS A O 1
ATOM 843 N N . ASP A 1 104 ? 0.668 4.243 17.021 1.00 80.88 104 ASP A N 1
ATOM 844 C CA . ASP A 1 104 ? 0.707 5.696 17.237 1.00 80.88 104 ASP A CA 1
ATOM 845 C C . ASP A 1 104 ? -0.416 6.419 16.463 1.00 80.88 104 ASP A C 1
ATOM 847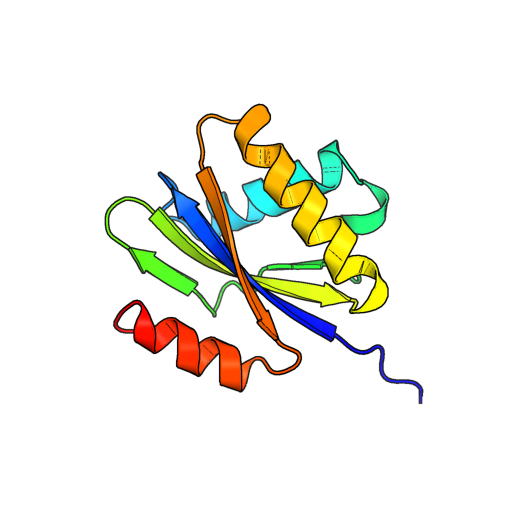 O O . ASP A 1 104 ? -0.763 7.549 16.798 1.00 80.88 104 ASP A O 1
ATOM 851 N N . TYR A 1 105 ? -0.997 5.775 15.441 1.00 77.06 105 TYR A N 1
ATOM 852 C CA . TYR A 1 105 ? -2.077 6.326 14.611 1.00 77.06 105 TYR A CA 1
ATOM 853 C C . TYR A 1 105 ? -3.475 5.793 14.986 1.00 77.06 105 TYR A C 1
ATOM 855 O O . TYR A 1 105 ? -4.479 6.334 14.531 1.00 77.06 105 TYR A O 1
ATOM 863 N N . GLY A 1 106 ? -3.571 4.767 15.839 1.00 67.75 106 GLY A N 1
ATOM 864 C CA . GLY A 1 106 ? -4.844 4.237 16.337 1.00 67.75 106 GLY A CA 1
ATOM 865 C C . GLY A 1 106 ? -4.756 2.800 16.855 1.00 67.75 106 GLY A C 1
ATOM 866 O O . GLY A 1 106 ? -3.696 2.174 16.867 1.00 67.75 106 GLY A O 1
ATOM 867 N N . THR A 1 107 ? -5.885 2.248 17.301 1.00 55.16 107 THR A N 1
ATOM 868 C CA . THR A 1 107 ? -5.976 0.864 17.786 1.00 55.16 107 THR A CA 1
ATOM 869 C C . THR A 1 107 ? -5.939 -0.124 16.621 1.00 55.16 107 THR A C 1
ATOM 871 O O . THR A 1 107 ? -6.891 -0.247 15.856 1.00 55.16 107 THR A O 1
ATOM 874 N N . VAL A 1 108 ? -4.828 -0.855 16.494 1.00 52.12 108 VAL A N 1
ATOM 875 C CA . VAL A 1 108 ? -4.722 -2.014 15.595 1.00 52.12 108 VAL A CA 1
ATOM 876 C C . VAL A 1 108 ? -5.677 -3.086 16.121 1.00 52.12 108 VAL A C 1
ATOM 878 O O . VAL A 1 108 ? -5.408 -3.670 17.167 1.00 52.12 108 VAL A O 1
ATOM 881 N N . THR A 1 109 ? -6.800 -3.309 15.440 1.00 46.34 109 THR A N 1
ATOM 882 C CA . THR A 1 109 ? -7.656 -4.473 15.700 1.00 46.34 109 THR A CA 1
ATOM 883 C C . THR A 1 109 ? -6.880 -5.727 15.307 1.00 46.34 109 THR A C 1
ATOM 885 O O . THR A 1 109 ? -6.515 -5.867 14.137 1.00 46.34 109 THR A O 1
ATOM 888 N N . GLU A 1 110 ? -6.563 -6.559 16.302 1.00 41.06 110 GLU A N 1
ATOM 889 C CA . GLU A 1 110 ? -5.960 -7.892 16.138 1.00 41.06 110 GLU A CA 1
ATOM 890 C C . GLU A 1 110 ? -6.963 -8.903 15.574 1.00 41.06 110 GLU A C 1
ATOM 892 O O . GLU A 1 110 ? -8.167 -8.792 15.905 1.00 41.06 110 GLU A O 1
#